Protein AF-A0A815HUB2-F1 (afdb_monomer_lite)

pLDDT: mean 89.94, std 11.14, range [47.25, 97.88]

Se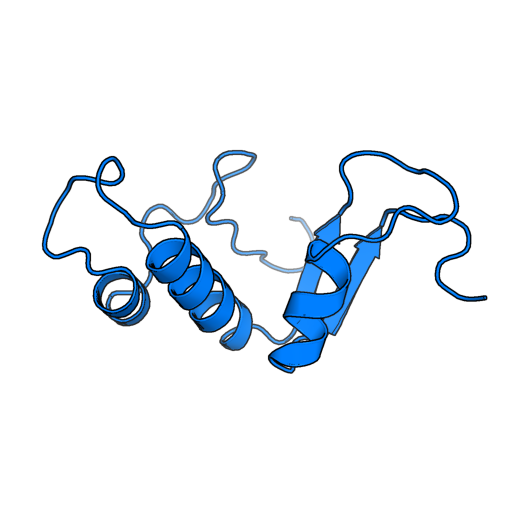condary structure (DSSP, 8-state):
--SS-----SSTT----S--HHHHHHTT-SSS-GGG--HHHHHHHHHHHHTT-SEEEEE-SS--TT---HHHHHHHHHT-EEEEES-TTTT-

InterPro domains:
  IPR001503 Glycosyl transferase family 10 [PTHR11929] (1-90)
  IPR038577 GT10-like, C-terminal domain superfamily [G3DSA:3.40.50.11660] (1-92)
  IPR055270 Fucosyltransferase, C-terminal [PF00852] (2-87)

Structure (mmCIF, N/CA/C/O backbone):
data_AF-A0A815HUB2-F1
#
_entry.id   AF-A0A815HUB2-F1
#
loop_
_atom_site.group_PDB
_atom_site.id
_atom_site.type_symbol
_atom_site.label_atom_id
_atom_site.label_alt_id
_atom_site.label_comp_id
_atom_site.label_asym_id
_atom_site.label_entity_id
_atom_site.label_seq_id
_atom_site.pdbx_PDB_ins_code
_atom_site.Cartn_x
_atom_site.Cartn_y
_atom_site.Cartn_z
_atom_site.occupancy
_atom_site.B_iso_or_equiv
_atom_site.auth_seq_id
_atom_site.auth_comp_id
_atom_site.auth_asym_id
_atom_site.auth_atom_id
_atom_site.pdbx_PDB_model_num
ATOM 1 N N . MET A 1 1 ? -13.030 5.659 -10.635 1.00 76.56 1 MET A N 1
ATOM 2 C CA . MET A 1 1 ? -12.853 4.234 -10.982 1.00 76.56 1 MET A CA 1
ATOM 3 C C . MET A 1 1 ? -14.160 3.724 -11.571 1.00 76.56 1 MET A C 1
ATOM 5 O O . MET A 1 1 ? -15.204 4.080 -11.043 1.00 76.56 1 MET A O 1
ATOM 9 N N . LYS A 1 2 ? -14.122 3.004 -12.700 1.00 86.94 2 LYS A N 1
ATOM 10 C CA . LYS A 1 2 ? -15.322 2.691 -13.506 1.00 86.94 2 LYS A CA 1
ATOM 11 C C . LYS A 1 2 ? -16.006 1.372 -13.123 1.00 86.94 2 LYS A C 1
ATOM 13 O O . LYS A 1 2 ? -17.212 1.258 -13.289 1.00 86.94 2 LYS A O 1
ATOM 18 N N . TYR A 1 3 ? -15.235 0.395 -12.647 1.00 92.25 3 TYR A N 1
ATOM 19 C CA . TYR A 1 3 ? -15.708 -0.983 -12.457 1.00 92.25 3 TYR A CA 1
ATOM 20 C C . TYR A 1 3 ? -15.742 -1.415 -10.989 1.00 92.25 3 TYR A C 1
ATOM 22 O O . TYR A 1 3 ? -16.650 -2.130 -10.588 1.00 92.25 3 TYR A O 1
ATOM 30 N N . ILE A 1 4 ? -14.776 -0.964 -10.187 1.00 93.06 4 ILE A N 1
ATOM 31 C CA . ILE A 1 4 ? -14.667 -1.266 -8.756 1.00 93.06 4 ILE A CA 1
ATOM 32 C C . ILE A 1 4 ? -14.350 0.040 -8.031 1.00 93.06 4 ILE A C 1
ATOM 34 O O . ILE A 1 4 ? -13.559 0.845 -8.533 1.00 93.06 4 ILE A O 1
ATOM 38 N N . ALA A 1 5 ? -14.989 0.266 -6.885 1.00 94.00 5 ALA A N 1
ATOM 39 C CA . ALA A 1 5 ? -14.665 1.387 -6.016 1.00 94.00 5 ALA A CA 1
ATOM 40 C C . ALA A 1 5 ? -13.284 1.159 -5.388 1.00 94.00 5 ALA A C 1
ATOM 42 O O . ALA A 1 5 ? -13.005 0.081 -4.875 1.00 94.00 5 ALA A O 1
ATOM 43 N N . VAL A 1 6 ? -12.418 2.165 -5.457 1.00 94.06 6 VAL A N 1
ATOM 44 C CA . VAL A 1 6 ? -11.087 2.122 -4.849 1.00 94.06 6 VAL A CA 1
ATOM 45 C C . VAL A 1 6 ? -11.023 3.241 -3.834 1.00 94.06 6 VAL A C 1
ATOM 47 O O . VAL A 1 6 ? -11.258 4.400 -4.180 1.00 94.06 6 VAL A O 1
ATOM 50 N N . ASP A 1 7 ? -10.688 2.897 -2.603 1.00 96.44 7 ASP A N 1
ATOM 51 C CA . ASP A 1 7 ? -10.518 3.873 -1.543 1.00 96.44 7 ASP A CA 1
ATOM 52 C C . ASP A 1 7 ? -9.093 4.415 -1.576 1.00 96.44 7 ASP A C 1
ATOM 54 O O . ASP A 1 7 ? -8.111 3.675 -1.567 1.00 96.44 7 ASP A O 1
ATOM 58 N N . ASN A 1 8 ? -8.981 5.734 -1.650 1.00 95.06 8 ASN A N 1
ATOM 59 C CA . ASN A 1 8 ? -7.719 6.441 -1.701 1.00 95.06 8 ASN A CA 1
ATOM 60 C C . ASN A 1 8 ? -7.657 7.472 -0.574 1.00 95.06 8 ASN A C 1
ATOM 62 O O . ASN A 1 8 ? -8.364 8.489 -0.581 1.00 95.06 8 ASN A O 1
ATOM 66 N N . TYR A 1 9 ? -6.775 7.180 0.379 1.00 93.19 9 TYR A N 1
ATOM 67 C CA . TYR A 1 9 ? -6.496 7.984 1.566 1.00 93.19 9 TYR A CA 1
ATOM 68 C C . TYR A 1 9 ? -5.268 8.889 1.405 1.00 93.19 9 TYR A C 1
ATOM 70 O O . TYR A 1 9 ? -5.046 9.765 2.245 1.00 93.19 9 TYR A O 1
ATOM 78 N N . GLY A 1 10 ? -4.478 8.681 0.344 1.00 89.38 10 GLY A N 1
ATOM 79 C CA . GLY A 1 10 ? -3.302 9.481 0.026 1.00 89.38 10 GLY A CA 1
ATOM 80 C C . GLY A 1 10 ? -3.658 10.914 -0.368 1.00 89.38 10 GLY A C 1
ATOM 81 O O . GLY A 1 10 ? -4.820 11.311 -0.405 1.00 89.38 10 GLY A O 1
ATOM 82 N N . THR A 1 11 ? -2.646 11.725 -0.663 1.00 89.25 11 THR A N 1
ATOM 83 C CA . THR A 1 11 ? -2.832 13.114 -1.116 1.00 89.25 11 THR A CA 1
ATOM 84 C C . THR A 1 11 ? -3.242 13.182 -2.588 1.00 89.25 11 THR A C 1
ATOM 86 O O . THR A 1 11 ? -4.127 13.955 -2.955 1.00 89.25 11 THR A O 1
ATOM 89 N N . CYS A 1 12 ? -2.637 12.344 -3.428 1.00 88.00 12 CYS A N 1
ATOM 90 C CA . CYS A 1 12 ? -2.938 12.243 -4.852 1.00 88.00 12 CYS A CA 1
ATOM 91 C C . CYS A 1 12 ? -4.234 11.460 -5.068 1.00 88.00 12 CYS A C 1
ATOM 93 O O . CYS A 1 12 ? -4.317 10.305 -4.669 1.00 88.00 12 CYS A O 1
ATOM 95 N N . GLY A 1 13 ? -5.238 12.050 -5.725 1.00 87.19 13 GLY A N 1
ATOM 96 C CA . GLY A 1 13 ? -6.480 11.343 -6.072 1.00 87.19 13 GLY A CA 1
ATOM 97 C C . GLY A 1 13 ? -7.364 10.958 -4.877 1.00 87.19 13 GLY A C 1
ATOM 98 O O . GLY A 1 13 ? -8.167 10.032 -4.999 1.00 87.19 13 GLY A O 1
ATOM 99 N N . LYS A 1 14 ? -7.210 11.646 -3.737 1.00 91.75 14 LYS A N 1
ATOM 100 C CA . LYS A 1 14 ? -7.953 11.400 -2.495 1.00 91.75 14 LYS A CA 1
ATOM 101 C C . LYS A 1 14 ? -9.464 11.399 -2.727 1.00 91.75 14 LYS A C 1
ATOM 103 O O . LYS A 1 14 ? -10.018 12.399 -3.184 1.00 91.75 14 LYS A O 1
ATOM 108 N N . ASN A 1 15 ? -10.140 10.322 -2.339 1.00 94.31 15 ASN A N 1
ATOM 109 C CA . ASN A 1 15 ? -11.606 10.256 -2.344 1.00 94.31 15 ASN A CA 1
ATOM 110 C C . ASN A 1 15 ? -12.195 9.935 -0.964 1.00 94.31 15 ASN A C 1
ATOM 112 O O . ASN A 1 15 ? -13.343 10.300 -0.710 1.00 94.31 15 ASN A O 1
ATOM 116 N N . ILE A 1 16 ? -11.410 9.365 -0.046 1.00 94.75 16 ILE A N 1
ATOM 117 C CA . ILE A 1 16 ? -11.820 9.173 1.342 1.00 94.75 16 ILE A CA 1
ATOM 118 C C . ILE A 1 16 ? -11.287 10.318 2.194 1.00 94.75 16 ILE A C 1
ATOM 120 O O . ILE A 1 16 ? -10.086 10.566 2.276 1.00 94.75 16 ILE A O 1
ATOM 124 N N . ARG A 1 17 ? -12.196 11.071 2.821 1.00 87.44 17 ARG A N 1
ATOM 125 C CA . ARG A 1 17 ? -11.839 12.298 3.554 1.00 87.44 17 ARG A CA 1
ATOM 126 C C . ARG A 1 17 ? -11.192 12.017 4.905 1.00 87.44 17 ARG A C 1
ATOM 128 O O . ARG A 1 17 ? -10.277 12.749 5.287 1.00 87.44 17 ARG A O 1
ATOM 135 N N . GLN A 1 18 ? -11.668 10.990 5.600 1.00 88.81 18 GLN A N 1
ATOM 136 C CA . GLN A 1 18 ? -11.302 10.668 6.976 1.00 88.81 18 GLN A CA 1
ATOM 137 C C . GLN A 1 18 ? -10.843 9.218 7.072 1.00 88.81 18 GLN A C 1
ATOM 139 O O . GLN A 1 18 ? -11.434 8.335 6.457 1.00 88.81 18 GLN A O 1
ATOM 144 N N . LEU A 1 19 ? -9.789 8.992 7.849 1.00 89.31 19 LEU A N 1
ATOM 145 C CA . LEU A 1 19 ? -9.345 7.648 8.194 1.00 89.31 19 LEU A CA 1
ATOM 146 C C . LEU A 1 19 ? -10.350 6.991 9.157 1.00 89.31 19 LEU A C 1
ATOM 148 O O . LEU A 1 19 ? -10.968 7.709 9.951 1.00 89.31 19 LEU A O 1
ATOM 152 N N . PRO A 1 20 ? -10.499 5.655 9.131 1.00 92.06 20 PRO A N 1
ATOM 153 C CA . PRO A 1 20 ? -11.284 4.937 10.130 1.00 92.06 20 PRO A CA 1
ATOM 154 C C . PRO A 1 20 ? -10.796 5.237 11.554 1.00 92.06 20 PRO A C 1
ATOM 156 O O . PRO A 1 20 ? -9.594 5.347 11.796 1.00 92.06 20 PRO A O 1
ATOM 159 N N . GLU A 1 21 ? -11.712 5.322 12.523 1.00 90.69 21 GLU A N 1
ATOM 160 C CA . GLU A 1 21 ? -11.376 5.721 13.901 1.00 90.69 21 GLU A CA 1
ATOM 161 C C . GLU A 1 21 ? -10.300 4.845 14.554 1.00 90.69 21 GLU A C 1
ATOM 163 O O . GLU A 1 21 ? -9.499 5.324 15.354 1.00 90.69 21 GLU A O 1
ATOM 168 N N . HIS A 1 22 ? -10.275 3.550 14.241 1.00 90.44 22 HIS A N 1
ATOM 169 C CA . HIS A 1 22 ? -9.285 2.645 14.812 1.00 90.44 22 HIS A CA 1
ATOM 170 C C . HIS A 1 22 ? -7.885 2.864 14.210 1.00 90.44 22 HIS A C 1
ATOM 172 O O . HIS A 1 22 ? -6.905 2.791 14.945 1.00 90.44 22 HIS A O 1
ATOM 178 N N . ILE A 1 23 ? -7.786 3.240 12.929 1.00 92.06 23 ILE A N 1
ATOM 179 C CA . ILE A 1 23 ? -6.527 3.661 12.295 1.00 92.06 23 ILE A CA 1
ATOM 180 C C . ILE A 1 23 ? -6.045 4.981 12.894 1.00 92.06 23 ILE A C 1
ATOM 182 O O . ILE A 1 23 ? -4.873 5.117 13.236 1.00 92.06 23 ILE A O 1
ATOM 186 N N . VAL A 1 24 ? -6.969 5.919 13.118 1.00 87.38 24 VAL A N 1
ATOM 187 C CA . VAL A 1 24 ? -6.694 7.193 13.799 1.00 87.38 24 VAL A CA 1
ATOM 188 C C . VAL A 1 24 ? -6.082 6.944 15.186 1.00 87.38 24 VAL A C 1
ATOM 190 O O . VAL A 1 24 ? -5.073 7.553 15.534 1.00 87.38 24 VAL A O 1
ATOM 193 N N . LYS A 1 25 ? -6.628 5.992 15.954 1.00 87.19 25 LYS A N 1
ATOM 194 C CA . LYS A 1 25 ? -6.086 5.593 17.266 1.00 87.19 25 LYS A CA 1
ATOM 195 C C . LYS A 1 25 ? -4.694 4.961 17.170 1.00 87.19 25 LYS A C 1
ATOM 197 O O . LYS A 1 25 ? -3.846 5.289 17.993 1.00 87.19 25 LYS A O 1
ATOM 202 N N . ILE A 1 26 ? -4.452 4.090 16.185 1.00 85.81 26 ILE A N 1
ATOM 203 C CA . ILE A 1 26 ? -3.137 3.453 15.965 1.00 85.81 26 ILE A CA 1
ATOM 204 C C . ILE A 1 26 ? -2.069 4.499 15.651 1.00 85.81 26 ILE A C 1
ATOM 206 O O . ILE A 1 26 ? -0.965 4.432 16.176 1.00 85.81 26 ILE A O 1
ATOM 210 N N . GLN A 1 27 ? -2.416 5.490 14.837 1.00 82.81 27 GLN A N 1
ATOM 211 C CA . GLN A 1 27 ? -1.515 6.576 14.458 1.00 82.81 27 GLN A CA 1
ATOM 212 C C . GLN A 1 27 ? -1.370 7.649 15.557 1.00 82.81 27 GLN A C 1
ATOM 214 O O . GLN A 1 27 ? -0.799 8.705 15.307 1.00 82.81 27 GLN A O 1
ATOM 219 N N . GLY A 1 28 ? -1.903 7.415 16.764 1.00 70.06 28 GLY A N 1
ATOM 220 C CA . GLY A 1 28 ? -1.770 8.332 17.900 1.00 70.06 28 GLY A CA 1
ATOM 221 C C . GLY A 1 28 ? -2.577 9.630 17.761 1.00 70.06 28 GLY A C 1
ATOM 222 O O . GLY A 1 28 ? -2.411 10.557 18.556 1.00 70.06 28 GLY A O 1
ATOM 223 N N . PHE A 1 29 ? -3.489 9.717 16.785 1.00 66.38 29 PHE A N 1
ATOM 224 C CA . PHE A 1 29 ? -4.285 10.913 16.518 1.00 66.38 29 PHE A CA 1
ATOM 225 C C . PHE A 1 29 ? -5.429 11.079 17.518 1.00 66.38 29 PHE A C 1
ATOM 227 O O . PHE A 1 29 ? -6.610 10.960 17.190 1.00 66.38 29 PHE A O 1
ATOM 234 N N . SER A 1 30 ? -5.116 11.478 18.741 1.00 50.84 30 SER A N 1
ATOM 235 C CA . SER A 1 30 ? -6.087 12.283 19.475 1.00 50.84 30 SER A CA 1
ATOM 236 C C . SER A 1 30 ? -6.025 13.719 18.927 1.00 50.84 30 SER A C 1
ATOM 238 O O . SER A 1 30 ? -5.270 14.556 19.388 1.00 50.84 30 SER A O 1
ATOM 240 N N . ASN A 1 31 ? -6.811 13.989 17.880 1.00 47.25 31 ASN A N 1
ATOM 241 C CA . ASN A 1 31 ? -7.150 15.324 17.365 1.00 47.25 31 ASN A CA 1
ATOM 242 C C . ASN A 1 31 ? -6.011 16.241 16.829 1.00 47.25 31 ASN A C 1
ATOM 244 O O . ASN A 1 31 ? -5.399 17.016 17.551 1.00 47.25 31 ASN A O 1
ATOM 248 N N . ARG A 1 32 ? -5.956 16.312 15.487 1.00 50.97 32 ARG A N 1
ATOM 249 C CA . ARG A 1 32 ? -5.634 17.474 14.615 1.00 50.97 32 ARG A CA 1
ATOM 250 C C . ARG A 1 32 ? -4.207 17.811 14.167 1.00 50.97 32 ARG A C 1
ATOM 252 O O . ARG A 1 32 ? -4.135 18.568 13.204 1.00 50.97 32 ARG A O 1
ATOM 259 N N . ASP A 1 33 ? -3.123 17.230 14.676 1.00 59.03 33 ASP A N 1
ATOM 260 C CA . ASP A 1 33 ? -1.784 17.548 14.135 1.00 59.03 33 ASP A CA 1
ATOM 261 C C . ASP A 1 33 ? -1.086 16.360 13.461 1.00 59.03 33 ASP A C 1
ATOM 263 O O . ASP A 1 33 ? -0.241 15.683 14.037 1.00 59.03 33 ASP A O 1
ATOM 267 N N . LEU A 1 34 ? -1.359 16.199 12.159 1.00 60.22 34 LEU A N 1
ATOM 268 C CA . LEU A 1 34 ? -0.567 15.386 11.213 1.00 60.22 34 LEU A CA 1
ATOM 269 C C . LEU A 1 34 ? 0.934 15.719 11.214 1.00 60.22 34 LEU A C 1
ATOM 271 O O . LEU A 1 34 ? 1.730 14.944 10.698 1.00 60.22 34 LEU A O 1
ATOM 275 N N . LYS A 1 35 ? 1.326 16.866 11.778 1.00 64.62 35 LYS A N 1
ATOM 276 C CA . LYS A 1 35 ? 2.712 17.341 11.829 1.00 64.62 35 LYS A CA 1
ATOM 277 C C . LY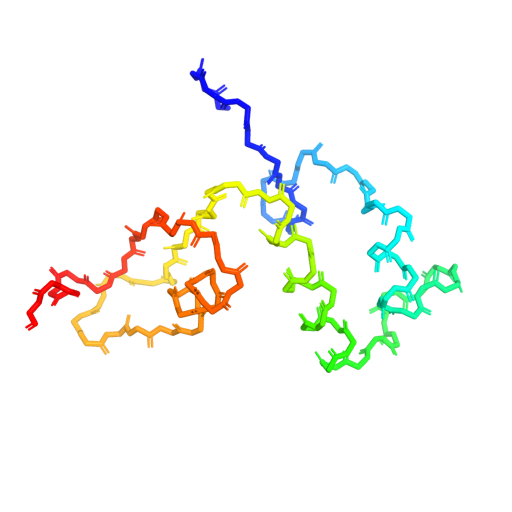S A 1 35 ? 3.576 16.650 12.886 1.00 64.62 35 LYS A C 1
ATOM 279 O O . LYS A 1 35 ? 4.792 16.730 12.774 1.00 64.62 35 LYS A O 1
ATOM 284 N N . ASN A 1 36 ? 2.972 15.996 13.881 1.00 70.81 36 ASN A N 1
ATOM 285 C CA . ASN A 1 36 ? 3.697 15.409 15.016 1.00 70.81 36 ASN A CA 1
ATOM 286 C C . ASN A 1 36 ? 3.738 13.878 14.989 1.00 70.81 36 ASN A C 1
ATOM 288 O O . ASN A 1 36 ? 4.168 13.264 15.960 1.00 70.81 36 ASN A O 1
ATOM 292 N N . ILE A 1 37 ? 3.286 13.266 13.896 1.00 77.44 37 ILE A N 1
ATOM 293 C CA . ILE A 1 37 ? 3.352 11.820 13.738 1.00 77.44 37 ILE A CA 1
ATOM 294 C C . ILE A 1 37 ? 4.789 11.372 13.527 1.00 77.44 37 ILE A C 1
ATOM 296 O O . ILE A 1 37 ? 5.512 11.914 12.687 1.00 77.44 37 ILE A O 1
ATOM 300 N N . THR A 1 38 ? 5.186 10.344 14.267 1.00 84.62 38 THR A N 1
ATOM 301 C CA . THR A 1 38 ? 6.446 9.655 14.007 1.00 84.62 38 THR A CA 1
ATOM 302 C C . THR A 1 38 ? 6.327 8.777 12.763 1.00 84.62 38 THR A C 1
ATOM 304 O O . THR A 1 38 ? 5.256 8.266 12.429 1.00 84.62 38 THR A O 1
ATOM 307 N N . THR A 1 39 ? 7.449 8.529 12.083 1.00 87.56 39 THR A N 1
ATOM 308 C CA . THR A 1 39 ? 7.492 7.599 10.941 1.00 87.56 39 THR A CA 1
ATOM 309 C C . THR A 1 39 ? 6.938 6.219 11.306 1.00 87.56 39 THR A C 1
ATOM 311 O O . THR A 1 39 ? 6.223 5.617 10.510 1.00 87.56 39 THR A O 1
ATOM 314 N N . TYR A 1 40 ? 7.210 5.753 12.529 1.00 89.00 40 TYR A N 1
ATOM 315 C CA . TYR A 1 40 ? 6.732 4.468 13.033 1.00 89.00 40 TYR A CA 1
ATOM 316 C C . TYR A 1 40 ? 5.204 4.423 13.172 1.00 89.00 40 TYR A C 1
ATOM 318 O O . TYR A 1 40 ? 4.570 3.486 12.693 1.00 89.00 40 TYR A O 1
ATOM 326 N N . GLU A 1 41 ? 4.592 5.444 13.780 1.00 88.75 41 GLU A N 1
ATOM 327 C CA . GLU A 1 41 ? 3.130 5.523 13.919 1.00 88.75 41 GLU A CA 1
ATOM 328 C C . GLU A 1 41 ? 2.448 5.619 12.555 1.00 88.75 41 GLU A C 1
ATOM 330 O O . GLU A 1 41 ? 1.452 4.936 12.307 1.00 88.75 41 GLU A O 1
ATOM 335 N N . TRP A 1 42 ? 3.010 6.424 11.646 1.00 88.44 42 TRP A N 1
ATOM 336 C CA . TRP A 1 42 ? 2.516 6.528 10.277 1.00 88.44 42 TRP A CA 1
ATOM 337 C C . TRP A 1 42 ? 2.498 5.165 9.587 1.00 88.44 42 TRP A C 1
ATOM 339 O O . TRP A 1 42 ? 1.466 4.763 9.044 1.00 88.44 42 TRP A O 1
ATOM 349 N N . GLU A 1 43 ? 3.627 4.457 9.634 1.00 92.06 43 GLU A N 1
ATOM 350 C CA . GLU A 1 43 ? 3.798 3.153 9.008 1.00 92.06 43 GLU A CA 1
ATOM 351 C C . GLU A 1 43 ? 2.867 2.104 9.620 1.00 92.06 43 GLU A C 1
ATOM 353 O O . GLU A 1 43 ? 2.176 1.407 8.877 1.00 92.06 43 GLU A O 1
ATOM 358 N N . ALA A 1 44 ? 2.759 2.049 10.949 1.00 92.75 44 ALA A N 1
ATOM 359 C CA . ALA A 1 44 ? 1.844 1.144 11.638 1.00 92.75 44 ALA A CA 1
ATOM 360 C C . ALA A 1 44 ? 0.388 1.361 11.199 1.00 92.75 44 ALA A C 1
ATOM 362 O O . ALA A 1 44 ? -0.322 0.401 10.895 1.00 92.75 44 ALA A O 1
ATOM 363 N N . GLY A 1 45 ? -0.052 2.618 11.097 1.00 93.38 45 GLY A N 1
ATOM 364 C CA . GLY A 1 45 ? -1.387 2.941 10.599 1.00 93.38 45 GLY A CA 1
ATOM 365 C C . GLY A 1 45 ? -1.590 2.612 9.125 1.00 93.38 45 GLY A C 1
ATOM 366 O O . GLY A 1 45 ? -2.646 2.103 8.759 1.00 93.38 45 GLY A O 1
ATOM 367 N N . LYS A 1 46 ? -0.577 2.849 8.282 1.00 93.56 46 LYS A N 1
ATOM 368 C CA . LYS A 1 46 ? -0.608 2.484 6.859 1.00 93.56 46 LYS A CA 1
ATOM 369 C C . LYS A 1 46 ? -0.786 0.975 6.691 1.00 93.56 46 LYS A C 1
ATOM 371 O O . LYS A 1 46 ? -1.645 0.545 5.930 1.00 93.56 46 LYS A O 1
ATOM 376 N N . LEU A 1 47 ? -0.001 0.178 7.414 1.00 95.69 47 LEU A N 1
ATOM 377 C CA . LEU A 1 47 ? -0.081 -1.282 7.372 1.00 95.69 47 LEU A CA 1
ATOM 378 C C . LEU A 1 47 ? -1.413 -1.799 7.930 1.00 95.69 47 LEU A C 1
ATOM 380 O O . LEU A 1 47 ? -2.005 -2.704 7.343 1.00 95.69 47 LEU A O 1
ATOM 384 N N . ALA A 1 48 ? -1.905 -1.209 9.023 1.00 95.44 48 ALA A N 1
ATOM 385 C CA . ALA A 1 48 ? -3.201 -1.555 9.599 1.00 95.44 48 ALA A CA 1
ATOM 386 C C . ALA A 1 48 ? -4.356 -1.269 8.629 1.00 95.44 48 ALA A C 1
ATOM 388 O O . ALA A 1 48 ? -5.198 -2.138 8.431 1.00 95.44 48 ALA A O 1
ATOM 389 N N . LEU A 1 49 ? -4.342 -0.107 7.970 1.00 95.06 49 LEU A N 1
ATOM 390 C CA . LEU A 1 49 ? -5.350 0.268 6.980 1.00 95.06 49 LEU A CA 1
ATOM 391 C C . LEU A 1 49 ? -5.308 -0.662 5.764 1.00 95.06 49 LEU A C 1
ATOM 393 O O . LEU A 1 49 ? -6.339 -1.167 5.332 1.00 95.06 49 LEU A O 1
ATOM 397 N N . SER A 1 50 ? -4.116 -0.934 5.222 1.00 95.00 50 SER A N 1
ATOM 398 C CA . SER A 1 50 ? -3.960 -1.829 4.067 1.00 95.00 50 SER A CA 1
ATOM 399 C C . SER A 1 50 ? -4.483 -3.242 4.338 1.00 95.00 50 SER A C 1
ATOM 401 O O . SER A 1 50 ? -4.925 -3.909 3.407 1.00 95.00 50 SER A O 1
ATOM 403 N N . LYS A 1 51 ? -4.474 -3.694 5.599 1.00 96.19 51 LYS A N 1
ATOM 404 C CA . LYS A 1 51 ? -4.964 -5.019 6.015 1.00 96.19 51 LYS A CA 1
ATOM 405 C C . LYS A 1 51 ? -6.483 -5.163 5.937 1.00 96.19 51 LYS A C 1
ATOM 407 O O . LYS A 1 51 ? -6.986 -6.283 5.915 1.00 96.19 51 LYS A O 1
ATOM 412 N N . GLU A 1 52 ? -7.219 -4.059 5.878 1.00 95.88 52 GLU A N 1
ATOM 413 C CA . GLU A 1 52 ? -8.678 -4.073 5.727 1.00 95.88 52 GLU A CA 1
ATOM 414 C C . GLU A 1 52 ? -9.125 -4.369 4.286 1.00 95.88 52 GLU A C 1
ATOM 416 O O . GLU A 1 52 ? -10.304 -4.638 4.047 1.00 95.88 52 GLU A O 1
ATOM 421 N N . TYR A 1 53 ? -8.197 -4.350 3.324 1.00 96.75 53 TYR A N 1
ATOM 422 C CA . TYR A 1 53 ? -8.480 -4.535 1.905 1.00 96.75 53 TYR A CA 1
ATOM 423 C C . TYR A 1 53 ? -7.893 -5.844 1.378 1.00 96.75 53 TYR A C 1
ATOM 425 O O . TYR A 1 53 ? -6.789 -6.247 1.727 1.00 96.75 53 TYR A O 1
ATOM 433 N N . LEU A 1 54 ? -8.629 -6.489 0.468 1.00 96.75 54 LEU A N 1
ATOM 434 C CA . LEU A 1 54 ? -8.155 -7.685 -0.240 1.00 96.75 54 LEU A CA 1
ATOM 435 C C . LEU A 1 54 ? -7.064 -7.363 -1.269 1.00 96.75 54 LEU A C 1
ATOM 437 O O . LEU A 1 54 ? -6.239 -8.219 -1.576 1.00 96.75 54 LEU A O 1
ATOM 441 N N . PHE A 1 55 ? -7.099 -6.149 -1.824 1.00 97.56 55 PHE A N 1
ATOM 442 C CA . PHE A 1 55 ? -6.178 -5.689 -2.854 1.00 97.56 55 PHE A CA 1
ATOM 443 C C . PHE A 1 55 ? -5.588 -4.332 -2.481 1.00 97.56 55 PHE A C 1
ATOM 445 O O . PHE A 1 55 ? -6.299 -3.449 -1.997 1.00 97.56 55 PHE A O 1
ATOM 452 N N . THR A 1 56 ? -4.310 -4.131 -2.795 1.00 97.38 56 THR A N 1
ATOM 453 C CA . THR A 1 56 ? -3.627 -2.839 -2.661 1.00 97.38 56 THR A CA 1
ATOM 454 C C . THR A 1 56 ? -3.028 -2.437 -4.000 1.00 97.38 56 THR A C 1
ATOM 456 O O . THR A 1 56 ? -2.369 -3.238 -4.651 1.00 97.38 56 THR A O 1
ATOM 459 N N . ILE A 1 57 ? -3.252 -1.197 -4.435 1.00 96.62 57 ILE A N 1
ATOM 460 C CA . ILE A 1 57 ? -2.607 -0.668 -5.643 1.00 96.62 57 ILE A CA 1
ATOM 461 C C . ILE A 1 57 ? -1.166 -0.284 -5.291 1.00 96.62 57 ILE A C 1
ATOM 463 O O . ILE A 1 57 ? -0.951 0.614 -4.478 1.00 96.62 57 ILE A O 1
ATOM 467 N N . SER A 1 58 ? -0.198 -0.947 -5.921 1.00 97.06 58 SER A N 1
ATOM 468 C CA . SER A 1 58 ? 1.232 -0.841 -5.620 1.00 97.06 58 SER A CA 1
ATOM 469 C C . SER A 1 58 ? 1.990 -0.320 -6.837 1.00 97.06 58 SER A C 1
ATOM 471 O O . SER A 1 58 ? 2.488 -1.095 -7.646 1.00 97.06 58 SER A O 1
ATOM 473 N N . ILE A 1 59 ? 2.0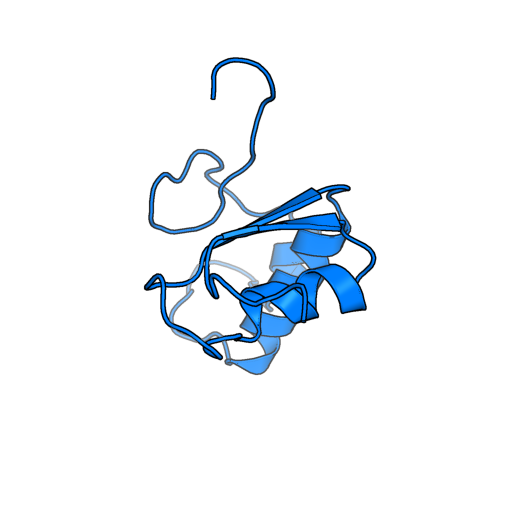47 1.001 -6.994 1.00 96.81 59 ILE A N 1
ATOM 474 C CA . ILE A 1 59 ? 2.680 1.643 -8.154 1.00 96.81 59 ILE A CA 1
ATOM 475 C C . ILE A 1 59 ? 3.983 2.302 -7.718 1.00 96.81 59 ILE A C 1
ATOM 477 O O . ILE A 1 59 ? 3.972 3.125 -6.803 1.00 96.81 59 ILE A O 1
ATOM 481 N N . GLU A 1 60 ? 5.083 1.958 -8.377 1.00 97.75 60 GLU A N 1
ATOM 482 C CA . GLU A 1 60 ? 6.361 2.635 -8.199 1.00 97.75 60 GLU A CA 1
ATOM 483 C C . GLU A 1 60 ? 6.400 3.996 -8.885 1.00 97.75 60 GLU A C 1
ATOM 485 O O . GLU A 1 60 ? 5.673 4.273 -9.838 1.00 97.75 60 GLU A O 1
ATOM 490 N N . ASP A 1 61 ? 7.303 4.851 -8.412 1.00 95.50 61 ASP A N 1
ATOM 491 C CA . ASP A 1 61 ? 7.438 6.215 -8.925 1.00 95.50 61 ASP A CA 1
ATOM 492 C C . ASP A 1 61 ? 8.006 6.253 -10.361 1.00 95.50 61 ASP A C 1
ATOM 494 O O . ASP A 1 61 ? 7.883 7.262 -11.056 1.00 95.50 61 ASP A O 1
ATOM 498 N N . SER A 1 62 ? 8.612 5.154 -10.829 1.00 96.38 62 SER A N 1
ATOM 499 C CA . SER A 1 62 ? 9.099 4.987 -12.203 1.00 96.38 62 SER A CA 1
ATOM 500 C C . SER A 1 62 ? 9.095 3.518 -12.643 1.00 96.38 62 SER A C 1
ATOM 502 O O . SER A 1 62 ? 9.132 2.617 -11.806 1.00 96.38 62 SER A O 1
ATOM 504 N N . LEU A 1 63 ? 9.082 3.284 -13.962 1.00 97.38 63 LEU A N 1
ATOM 505 C CA . LEU A 1 63 ? 9.260 1.956 -14.560 1.00 97.38 63 LEU A CA 1
ATOM 506 C C . LEU A 1 63 ? 10.751 1.698 -14.791 1.00 97.38 63 LEU A C 1
ATOM 508 O O . LEU A 1 63 ? 11.293 2.079 -15.830 1.00 97.38 63 LEU A O 1
ATOM 512 N N . THR A 1 64 ? 11.411 1.089 -13.811 1.00 96.69 64 THR A N 1
ATOM 513 C CA . THR A 1 64 ? 12.866 0.893 -13.810 1.00 96.69 64 THR A CA 1
ATOM 514 C C . THR A 1 64 ? 13.188 -0.557 -13.466 1.00 96.69 64 THR A C 1
ATOM 516 O O . THR A 1 64 ? 12.646 -1.082 -12.499 1.00 96.69 64 THR A O 1
ATOM 519 N N . PHE A 1 65 ? 14.062 -1.192 -14.255 1.00 96.94 65 PHE A N 1
ATOM 520 C CA . PHE A 1 65 ? 14.541 -2.553 -13.993 1.00 96.94 65 PHE A CA 1
ATOM 521 C C . PHE A 1 65 ? 15.160 -2.663 -12.597 1.00 96.94 65 PHE A C 1
ATOM 523 O O . PHE A 1 65 ? 15.900 -1.767 -12.184 1.00 96.94 65 PHE A O 1
ATOM 530 N N . ASP A 1 66 ? 14.837 -3.745 -11.891 1.00 94.50 66 ASP A N 1
ATOM 531 C CA . ASP A 1 66 ? 15.299 -4.061 -10.534 1.00 94.50 66 ASP A CA 1
ATOM 532 C C . ASP A 1 66 ? 14.894 -3.024 -9.460 1.00 94.50 66 ASP A C 1
ATOM 534 O O . ASP A 1 66 ? 15.390 -3.048 -8.328 1.00 94.50 66 ASP A O 1
ATOM 538 N N . TYR A 1 67 ? 13.984 -2.091 -9.776 1.00 95.50 67 TYR A N 1
ATOM 539 C CA . TYR A 1 67 ? 13.493 -1.091 -8.826 1.00 95.50 67 TYR A CA 1
ATOM 540 C C . TYR A 1 67 ? 12.213 -1.561 -8.134 1.00 95.50 67 TYR A C 1
ATOM 542 O O . TYR A 1 67 ? 11.093 -1.260 -8.553 1.00 95.50 67 TYR A O 1
ATOM 550 N N . ILE A 1 68 ? 12.396 -2.273 -7.024 1.00 96.12 68 ILE A N 1
ATOM 551 C CA . ILE A 1 68 ? 11.305 -2.731 -6.163 1.00 96.12 68 ILE A C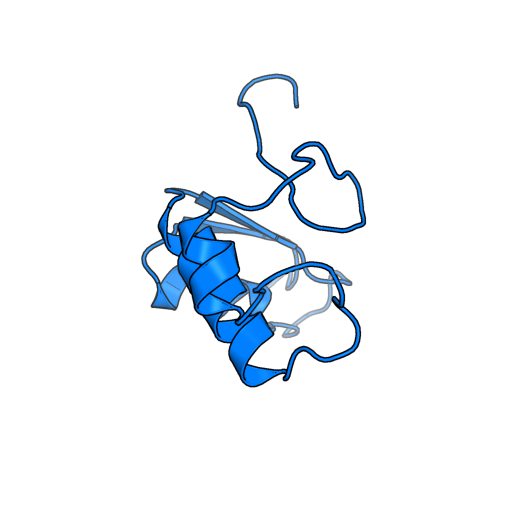A 1
ATOM 552 C C . ILE A 1 68 ? 11.445 -2.096 -4.777 1.00 96.12 68 ILE A C 1
ATOM 554 O O . ILE A 1 68 ? 12.483 -2.224 -4.126 1.00 96.12 68 ILE A O 1
ATOM 558 N N . SER A 1 69 ? 10.389 -1.439 -4.297 1.00 97.12 69 SER A N 1
ATOM 559 C CA . SER A 1 69 ? 10.360 -0.783 -2.987 1.00 97.12 69 SER A CA 1
ATOM 560 C C . SER A 1 69 ? 9.422 -1.480 -1.994 1.00 97.12 69 SER A C 1
ATOM 562 O O . SER A 1 69 ? 8.840 -2.536 -2.257 1.00 97.12 69 SER A O 1
ATOM 564 N N . GLU A 1 70 ? 9.217 -0.859 -0.831 1.00 97.12 70 GLU A N 1
ATOM 565 C CA . GLU A 1 70 ? 8.247 -1.300 0.166 1.00 97.12 70 GLU A CA 1
ATOM 566 C C . GLU A 1 70 ? 6.810 -1.366 -0.374 1.00 97.12 70 GLU A C 1
ATOM 568 O O . GLU A 1 70 ? 5.984 -2.090 0.187 1.00 97.12 70 GLU A O 1
ATOM 573 N N . LYS A 1 71 ? 6.508 -0.656 -1.473 1.00 96.69 71 LYS A N 1
ATOM 574 C CA . LYS A 1 71 ? 5.180 -0.639 -2.100 1.00 96.69 71 LYS A CA 1
ATOM 575 C C . LYS A 1 71 ? 4.732 -2.026 -2.573 1.00 96.69 71 LYS A C 1
ATOM 577 O O . LYS A 1 71 ? 3.530 -2.298 -2.537 1.00 96.69 71 LYS A O 1
ATOM 582 N N . LEU A 1 72 ? 5.657 -2.903 -2.985 1.00 96.75 72 LEU A N 1
ATOM 583 C CA . LEU A 1 72 ? 5.338 -4.291 -3.349 1.00 96.75 72 LEU A CA 1
ATOM 584 C C . LEU A 1 72 ? 5.243 -5.198 -2.117 1.00 96.75 72 LEU A C 1
ATOM 586 O O . LEU A 1 72 ? 4.271 -5.935 -1.954 1.00 96.75 72 LEU A O 1
ATOM 590 N N . TRP A 1 73 ? 6.249 -5.146 -1.243 1.00 96.06 73 TRP A N 1
ATOM 591 C CA . TRP A 1 73 ? 6.398 -6.125 -0.164 1.00 96.06 73 TRP A CA 1
ATOM 592 C C . TRP A 1 73 ? 5.438 -5.893 1.006 1.00 96.06 73 TRP A C 1
ATOM 594 O O . TRP A 1 73 ? 4.975 -6.854 1.616 1.00 96.06 73 TRP A O 1
ATOM 604 N N . GLN A 1 74 ? 5.101 -4.641 1.334 1.00 97.44 74 GLN A N 1
ATOM 605 C CA . GLN A 1 74 ? 4.234 -4.340 2.478 1.00 97.44 74 GLN A CA 1
ATOM 606 C C . GLN A 1 74 ? 2.828 -4.940 2.361 1.00 97.44 74 GLN A C 1
ATOM 608 O O . GLN A 1 74 ? 2.411 -5.567 3.334 1.00 97.44 74 GLN A O 1
ATOM 613 N N . PRO A 1 75 ? 2.113 -4.833 1.221 1.00 96.94 75 PRO A N 1
ATOM 614 C CA . PRO A 1 75 ? 0.844 -5.535 1.020 1.00 96.94 75 PRO A CA 1
ATOM 615 C C . PRO A 1 75 ? 0.953 -7.051 1.214 1.00 96.94 75 PRO A C 1
ATOM 617 O O . PRO A 1 75 ? 0.131 -7.632 1.921 1.00 96.94 75 PRO A O 1
ATOM 620 N N . LEU A 1 76 ? 2.006 -7.673 0.671 1.00 96.44 76 LEU A N 1
ATOM 621 C CA . LEU A 1 76 ? 2.244 -9.113 0.810 1.00 96.44 76 LEU A CA 1
ATOM 622 C C . LEU A 1 76 ? 2.428 -9.517 2.279 1.00 96.44 76 LEU A C 1
ATOM 624 O O . LEU A 1 76 ? 1.826 -10.490 2.728 1.00 96.44 76 LEU A O 1
ATOM 628 N N . MET A 1 77 ? 3.204 -8.745 3.050 1.00 97.19 77 MET A N 1
ATOM 629 C CA . MET A 1 77 ? 3.446 -9.015 4.475 1.00 97.19 77 MET A CA 1
ATOM 630 C C . MET A 1 77 ? 2.169 -8.989 5.324 1.00 97.19 77 MET A C 1
ATOM 632 O O . MET A 1 77 ? 2.076 -9.708 6.317 1.00 97.19 77 MET A O 1
ATOM 636 N N . ILE A 1 78 ? 1.193 -8.156 4.957 1.00 96.62 78 ILE A N 1
ATOM 637 C CA . ILE A 1 78 ? -0.052 -7.970 5.719 1.00 96.62 78 ILE A CA 1
ATOM 638 C C . ILE A 1 78 ? -1.231 -8.787 5.179 1.00 96.62 78 ILE A C 1
ATOM 640 O O . ILE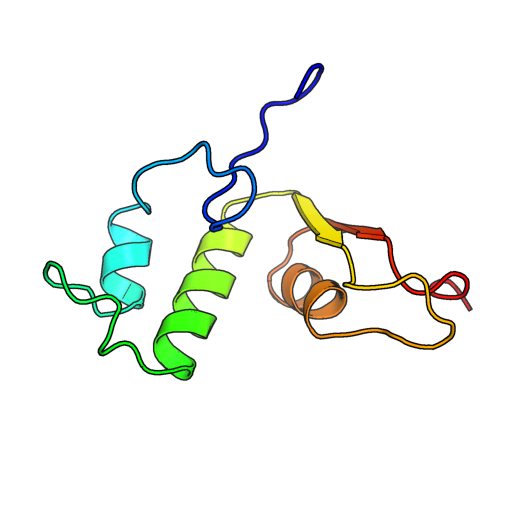 A 1 78 ? -2.314 -8.736 5.762 1.00 96.62 78 ILE A O 1
ATOM 644 N N . GLY A 1 79 ? -1.016 -9.579 4.121 1.00 95.88 79 GLY A N 1
ATOM 645 C CA . GLY A 1 79 ? -2.018 -10.477 3.542 1.00 95.88 79 GLY A CA 1
ATOM 646 C C . GLY A 1 79 ? -2.954 -9.830 2.517 1.00 95.88 79 GLY A C 1
ATOM 647 O O . GLY A 1 79 ? -4.011 -10.390 2.238 1.00 95.88 79 GLY A O 1
ATOM 648 N N . SER A 1 80 ? -2.578 -8.679 1.957 1.00 96.81 80 SER A N 1
ATOM 649 C CA . SER A 1 80 ? -3.264 -8.044 0.826 1.00 96.81 80 SER A CA 1
ATOM 650 C C . SER A 1 80 ? -2.581 -8.424 -0.488 1.00 96.81 80 SER A C 1
ATOM 652 O O . SER A 1 80 ? -1.362 -8.601 -0.546 1.00 96.81 80 SER A O 1
ATOM 654 N N . VAL A 1 81 ? -3.357 -8.533 -1.566 1.00 97.38 81 VAL A N 1
ATOM 655 C CA . VAL A 1 81 ? -2.843 -8.844 -2.903 1.00 97.38 81 VAL A CA 1
ATOM 656 C C . VAL 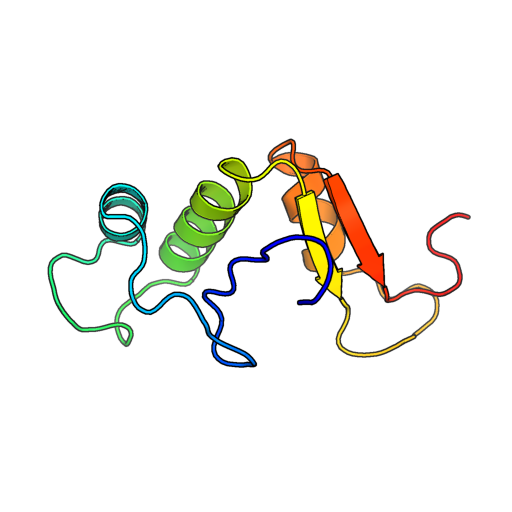A 1 81 ? -2.417 -7.547 -3.609 1.00 97.38 81 VAL A C 1
ATOM 658 O O . VAL A 1 81 ? -3.276 -6.713 -3.921 1.00 97.38 81 VAL A O 1
ATOM 661 N N . PRO A 1 82 ? -1.118 -7.337 -3.897 1.00 97.31 82 PRO A N 1
ATOM 662 C CA . PRO A 1 82 ? -0.671 -6.148 -4.609 1.00 97.31 82 PRO A CA 1
ATOM 663 C C . PRO A 1 82 ? -1.075 -6.201 -6.089 1.00 97.31 82 PRO A C 1
ATOM 665 O O . PRO A 1 82 ? -0.820 -7.176 -6.794 1.00 97.31 82 PRO A O 1
ATOM 668 N N . ILE A 1 83 ? -1.659 -5.112 -6.581 1.00 97.25 83 ILE A N 1
ATOM 669 C CA . ILE A 1 83 ? -1.807 -4.818 -8.008 1.00 97.25 83 ILE A CA 1
ATOM 670 C C . ILE A 1 83 ? -0.609 -3.947 -8.384 1.00 97.25 83 ILE A C 1
ATOM 672 O O . ILE A 1 83 ? -0.633 -2.733 -8.164 1.00 97.25 83 ILE A O 1
ATOM 676 N N . TYR A 1 84 ? 0.456 -4.590 -8.862 1.00 97.56 84 TYR A N 1
ATOM 677 C CA . TYR A 1 84 ? 1.775 -3.974 -8.994 1.00 97.56 84 TYR A CA 1
ATOM 678 C C . TYR A 1 84 ? 2.046 -3.369 -10.380 1.00 97.56 84 TYR A C 1
ATOM 680 O O . TYR A 1 84 ? 1.702 -3.962 -11.402 1.00 97.56 84 TYR A O 1
ATOM 688 N N . LEU A 1 85 ? 2.699 -2.204 -10.402 1.00 97.88 85 LEU A N 1
ATOM 689 C CA . LEU A 1 85 ? 3.288 -1.581 -11.589 1.00 97.88 85 LEU A CA 1
ATOM 690 C C . LEU A 1 85 ? 4.594 -0.881 -11.190 1.00 97.88 85 LEU A C 1
ATOM 692 O O . LEU A 1 85 ? 4.560 0.079 -10.426 1.00 97.88 85 LEU A O 1
ATOM 696 N N . GLY A 1 86 ? 5.728 -1.323 -11.724 1.00 97.38 86 GLY A N 1
ATOM 697 C CA . GLY A 1 86 ? 7.036 -0.758 -11.395 1.00 97.38 86 GLY A CA 1
ATOM 698 C C . GLY A 1 86 ? 8.131 -1.408 -12.222 1.00 97.38 86 GLY A C 1
ATOM 699 O O . GLY A 1 86 ? 8.258 -1.103 -13.406 1.00 97.38 86 GLY A O 1
ATOM 700 N N . ASP A 1 87 ? 8.879 -2.322 -11.616 1.00 97.19 87 ASP A N 1
ATOM 701 C CA . ASP A 1 87 ? 9.911 -3.102 -12.291 1.00 97.19 87 ASP A CA 1
ATOM 702 C C . ASP A 1 87 ? 9.337 -3.935 -13.462 1.00 97.19 87 ASP A C 1
ATOM 704 O O . ASP A 1 87 ? 8.480 -4.800 -13.239 1.00 97.19 87 ASP A O 1
ATOM 708 N N . PRO A 1 88 ? 9.787 -3.703 -14.715 1.00 95.88 88 PRO A N 1
ATOM 709 C CA . PRO A 1 88 ? 9.378 -4.502 -15.868 1.00 95.88 88 PRO A CA 1
ATOM 710 C C . PRO A 1 88 ? 9.762 -5.983 -15.775 1.00 95.88 88 PRO A C 1
ATOM 712 O O . PRO A 1 88 ? 9.156 -6.784 -16.482 1.00 95.88 88 PRO A O 1
ATOM 715 N N . ASN A 1 89 ? 10.742 -6.339 -14.938 1.00 94.94 89 ASN A N 1
ATOM 716 C CA . ASN A 1 89 ? 11.250 -7.699 -14.757 1.00 94.94 89 ASN A CA 1
ATOM 717 C C . ASN A 1 89 ? 10.914 -8.294 -13.378 1.00 94.94 89 ASN A C 1
ATOM 719 O O . ASN A 1 89 ? 11.551 -9.242 -12.943 1.00 94.94 89 ASN A O 1
ATOM 723 N N . VAL A 1 90 ? 9.878 -7.785 -12.702 1.00 94.00 90 VAL A N 1
ATOM 724 C CA . VAL A 1 90 ? 9.475 -8.229 -11.347 1.00 94.00 90 VAL A CA 1
ATOM 725 C C . VAL A 1 90 ? 9.159 -9.734 -11.218 1.00 94.00 90 VAL A C 1
ATOM 727 O O . VAL A 1 90 ? 8.993 -10.242 -10.113 1.00 94.00 90 VAL A O 1
ATOM 730 N N . TYR A 1 91 ? 8.977 -10.433 -12.339 1.00 90.06 91 TYR A N 1
ATOM 731 C CA . TYR A 1 91 ? 8.608 -11.850 -12.404 1.00 90.06 91 TYR A CA 1
ATOM 732 C C . TYR A 1 91 ? 9.801 -12.802 -12.574 1.00 90.06 91 TYR A C 1
ATOM 734 O O . TYR A 1 91 ? 9.575 -14.013 -12.604 1.00 90.06 91 TYR A O 1
ATOM 742 N N . ASP A 1 92 ? 11.006 -12.270 -12.771 1.00 79.44 92 ASP A N 1
ATOM 743 C CA . ASP A 1 92 ? 12.251 -13.043 -12.878 1.00 79.44 92 ASP A CA 1
ATOM 744 C C . ASP A 1 92 ? 12.741 -13.483 -11.486 1.00 79.44 92 ASP A C 1
ATOM 746 O O . ASP A 1 92 ? 13.113 -14.670 -11.334 1.00 79.44 92 ASP A O 1
#

Foldseek 3Di:
DPPDDDADPDPPPHDDDDDPPVLCVQQVDPDDDPPPGDPVSVVRSVLVSLLVAQEDEQEDPAADAPDDDCSQVSCVVSNHHYPYDHHPPPPD

Organism: Adineta ricciae (NCBI:txid249248)

Sequence (92 aa):
MKYIAVDNYGTCGKNIRQLPEHIVKIQGFSNRDLKNITTYEWEAGKLALSKEYLFTISIEDSLTFDYISEKLWQPLMIGSVPIYLGDPNVYD

Radius of gyration: 14.54 Å; chains: 1; bounding box: 31×31×35 Å